Protein AF-A0AB33HP84-F1 (afdb_monomer)

Radius of gyration: 14.66 Å; Cα contacts (8 Å, |Δi|>4): 266; chains: 1; bounding box: 42×29×37 Å

pLDDT: mean 98.28, std 1.97, range [76.88, 98.94]

Sequence (143 aa):
MDPPNVGRDVKRMVAIAEQLKGKLNIIMATGFHKAAFYDKGSSWLAQVPVNEIVPMLVAEIEEGMDLYNYSGPVVKRGKAKAGIIKAGTGYAAIDRLELKALEAVAITSITTGAPVLVHTQLGTMAYEAVQHLIDFGVNPRKI

Organism: NCBI:txid1112856

Solvent-accessible surface area (backbone atoms only — not comparable to full-atom values): 7873 Å² total; per-residue (Å²): 138,42,16,34,80,53,85,45,53,60,68,60,53,51,53,51,46,62,77,36,62,94,77,65,85,85,78,45,42,30,57,40,60,31,49,93,79,46,54,80,83,73,27,62,80,57,68,51,56,56,86,66,50,27,59,57,44,38,36,18,50,75,62,13,29,43,67,54,25,77,75,57,95,70,81,47,65,43,83,60,47,26,62,33,34,27,27,18,34,38,74,78,42,74,48,76,58,20,52,52,38,43,51,30,45,22,52,33,26,62,76,69,69,42,34,43,45,72,48,43,34,95,65,30,56,52,68,58,56,52,49,52,30,44,76,69,62,31,61,75,93,36,91

InterPro domains:
  IPR001559 Phosphotriesterase [PF02126] (6-139)
  IPR001559 Phosphotriesterase [PS51347] (1-143)
  IPR001559 Phosphotriesterase [PTHR10819] (6-143)
  IPR032466 Metal-dependent hydrolase [SSF51556] (2-142)

Foldseek 3Di:
DAALQGPDAPVVVVVVCVVCPPPDDDAAEHFEEECVSADCPDGCLNVPALVVLLVLRLCLAPPAAFNNSPPDDDGDGDRHHHQEYEAEADDQDRDPSRLSRLLSRLSNCVVRVGAYDYHYDVPHCPVVSLVSSVVSPHDSVRD

Structure (mmCIF, N/CA/C/O backbone):
data_AF-A0AB33HP84-F1
#
_entry.id   AF-A0AB33HP84-F1
#
loop_
_atom_site.group_PDB
_atom_site.id
_atom_site.type_symbol
_atom_site.label_atom_id
_atom_site.label_alt_id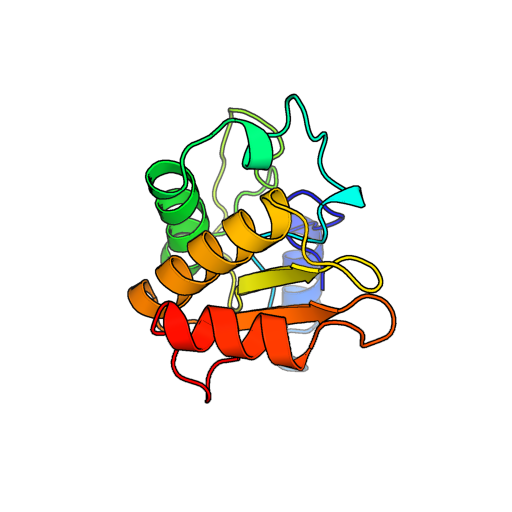
_atom_site.label_comp_id
_atom_site.label_asym_id
_atom_site.label_entity_id
_atom_site.label_seq_id
_atom_site.pdbx_PDB_ins_code
_atom_site.Cartn_x
_atom_site.Cartn_y
_atom_site.Cartn_z
_atom_site.occupancy
_atom_site.B_iso_or_equiv
_atom_site.auth_seq_id
_atom_site.auth_comp_id
_atom_site.auth_asym_id
_atom_site.auth_atom_id
_atom_site.pdbx_PDB_model_num
ATOM 1 N N . MET A 1 1 ? -7.769 6.485 -3.722 1.00 76.88 1 MET A N 1
ATOM 2 C CA . MET A 1 1 ? -7.520 6.048 -2.333 1.00 76.88 1 MET A CA 1
ATOM 3 C C . MET A 1 1 ? -6.105 6.427 -1.970 1.00 76.88 1 MET A C 1
ATOM 5 O O . MET A 1 1 ? -5.210 6.157 -2.764 1.00 76.88 1 MET A O 1
ATOM 9 N N . ASP A 1 2 ? -5.916 7.060 -0.823 1.00 91.31 2 ASP A N 1
ATOM 10 C CA . ASP A 1 2 ? -4.697 7.810 -0.527 1.00 91.31 2 ASP A CA 1
ATOM 11 C C . ASP A 1 2 ? -3.828 7.033 0.477 1.00 91.31 2 ASP A C 1
ATOM 13 O O . ASP A 1 2 ? -4.276 6.798 1.604 1.00 91.31 2 ASP A O 1
ATOM 17 N N . PRO A 1 3 ? -2.627 6.568 0.074 1.00 97.12 3 PRO A N 1
ATOM 18 C CA . PRO A 1 3 ? -1.668 5.932 0.974 1.00 97.12 3 PRO A CA 1
ATOM 19 C C . PRO A 1 3 ? -0.987 6.991 1.867 1.00 97.12 3 PRO A C 1
ATOM 21 O O . PRO A 1 3 ? -1.113 8.187 1.585 1.00 97.12 3 PRO A O 1
ATOM 24 N N . PRO A 1 4 ? -0.245 6.593 2.922 1.00 98.44 4 PRO A N 1
ATOM 25 C CA . PRO A 1 4 ? 0.319 7.508 3.917 1.00 98.44 4 PRO A CA 1
ATOM 26 C C . PRO A 1 4 ? 0.952 8.784 3.335 1.00 98.44 4 PRO A C 1
ATOM 28 O O . PRO A 1 4 ? 0.496 9.881 3.645 1.00 98.44 4 PRO A O 1
ATOM 31 N N . ASN A 1 5 ? 1.919 8.658 2.424 1.00 98.25 5 ASN A N 1
ATOM 32 C CA . ASN A 1 5 ? 2.700 9.797 1.927 1.00 98.25 5 ASN A CA 1
ATOM 33 C C . ASN A 1 5 ? 2.042 10.599 0.786 1.00 98.25 5 ASN A C 1
ATOM 35 O O . ASN A 1 5 ? 2.697 11.460 0.204 1.00 98.25 5 ASN A O 1
ATOM 39 N N . VAL A 1 6 ? 0.781 10.324 0.426 1.00 98.38 6 VAL A N 1
ATOM 40 C CA . VAL A 1 6 ? 0.093 11.016 -0.679 1.00 98.38 6 VAL A CA 1
ATOM 41 C C . VAL A 1 6 ? -1.338 11.370 -0.272 1.00 98.38 6 VAL A C 1
ATOM 43 O O . VAL A 1 6 ? -2.286 10.709 -0.679 1.00 98.38 6 VAL A O 1
ATOM 46 N N . GLY A 1 7 ? -1.492 12.416 0.546 1.00 97.75 7 GLY A N 1
ATOM 47 C CA . GLY A 1 7 ? -2.785 13.060 0.839 1.00 97.75 7 GLY A CA 1
ATOM 48 C C . GLY A 1 7 ? -3.598 12.483 2.004 1.00 97.75 7 GLY A C 1
ATOM 49 O O . GLY A 1 7 ? -4.578 13.100 2.420 1.00 97.75 7 GLY A O 1
ATOM 50 N N . ARG A 1 8 ? -3.203 11.339 2.577 1.00 98.50 8 ARG A N 1
ATOM 51 C CA . ARG A 1 8 ? -3.959 10.684 3.656 1.00 98.50 8 ARG A CA 1
ATOM 52 C C . ARG A 1 8 ? -4.042 11.553 4.920 1.00 98.50 8 ARG A C 1
ATOM 54 O O . ARG A 1 8 ? -3.033 12.058 5.397 1.00 98.50 8 ARG A O 1
ATOM 61 N N . ASP A 1 9 ? -5.212 11.601 5.559 1.00 98.38 9 ASP A N 1
ATOM 62 C CA . ASP A 1 9 ? -5.417 12.248 6.866 1.00 98.38 9 ASP A CA 1
ATOM 63 C C . ASP A 1 9 ? -6.214 11.333 7.808 1.00 98.38 9 ASP A C 1
ATOM 65 O O . ASP A 1 9 ? -7.443 11.272 7.766 1.00 98.38 9 ASP A O 1
ATOM 69 N N . VAL A 1 10 ? -5.509 10.593 8.670 1.00 98.50 10 VAL A N 1
ATOM 70 C CA . VAL A 1 10 ? -6.140 9.610 9.571 1.00 98.50 10 VAL A CA 1
ATOM 71 C C . VAL A 1 10 ? -7.108 10.282 10.546 1.00 98.50 10 VAL A C 1
ATOM 73 O O . VAL A 1 10 ? -8.202 9.775 10.784 1.00 98.50 10 VAL A O 1
ATOM 76 N N . LYS A 1 11 ? -6.735 11.443 11.095 1.00 98.25 11 LYS A N 1
ATOM 77 C CA . LYS A 1 11 ? -7.521 12.136 12.126 1.00 98.25 11 LYS A CA 1
ATOM 78 C C . LYS A 1 11 ? -8.854 12.621 11.566 1.00 98.25 11 LYS A C 1
ATOM 80 O O . LYS A 1 11 ? -9.891 12.397 12.190 1.00 98.25 11 LYS A O 1
ATOM 85 N N . ARG A 1 12 ? -8.842 13.235 10.380 1.00 98.12 12 ARG A N 1
ATOM 86 C CA . ARG A 1 12 ? -10.075 13.694 9.725 1.00 98.12 12 ARG A CA 1
ATOM 87 C C . ARG A 1 12 ? -10.955 12.535 9.284 1.00 98.12 12 ARG A C 1
ATOM 89 O O . ARG A 1 12 ? -12.157 12.587 9.516 1.00 98.12 12 ARG A O 1
ATOM 96 N N . MET A 1 13 ? -10.378 11.477 8.714 1.00 98.06 13 MET A N 1
ATOM 97 C CA . MET A 1 13 ? -11.173 10.325 8.277 1.00 98.06 13 MET A CA 1
ATOM 98 C C . MET A 1 13 ? -11.827 9.590 9.450 1.00 98.06 13 MET A C 1
ATOM 100 O O . MET A 1 13 ? -12.979 9.182 9.330 1.00 98.06 13 MET A O 1
ATOM 104 N N . VAL A 1 14 ? -11.157 9.495 10.605 1.00 97.88 14 VAL A N 1
ATOM 105 C CA . VAL A 1 14 ? -11.772 8.977 11.840 1.00 97.88 14 VAL A CA 1
ATOM 106 C C . VAL A 1 14 ? -12.904 9.887 12.321 1.00 97.88 14 VAL A C 1
ATOM 108 O O . VAL A 1 14 ? -13.973 9.387 12.655 1.00 97.88 14 VAL A O 1
ATOM 111 N N . ALA A 1 15 ? -12.722 11.211 12.311 1.00 98.12 15 ALA A N 1
ATOM 112 C CA . ALA A 1 15 ? -13.790 12.139 12.692 1.00 98.12 15 ALA A CA 1
ATOM 113 C C . ALA A 1 15 ? -15.028 12.006 11.782 1.00 98.12 15 ALA A C 1
ATOM 115 O O . ALA A 1 15 ? -16.153 11.983 12.279 1.00 98.12 15 ALA A O 1
ATOM 116 N N . ILE A 1 16 ? -14.826 11.854 10.468 1.00 98.19 16 ILE A N 1
ATOM 117 C CA . ILE A 1 16 ? -15.907 11.603 9.502 1.00 98.19 16 ILE A CA 1
ATOM 118 C C . ILE A 1 16 ? -16.578 10.249 9.779 1.00 98.19 16 ILE A C 1
ATOM 120 O O . ILE A 1 16 ? -17.805 10.170 9.795 1.00 98.19 16 ILE A O 1
ATOM 124 N N . ALA A 1 17 ? -15.797 9.193 10.029 1.00 97.50 17 ALA A N 1
ATOM 125 C CA . ALA A 1 17 ? -16.328 7.865 10.336 1.00 97.50 17 ALA A CA 1
ATOM 126 C C . ALA A 1 17 ? -17.217 7.876 11.591 1.00 97.50 17 ALA A C 1
ATOM 128 O O . ALA A 1 17 ? -18.294 7.285 11.578 1.00 97.50 17 ALA A O 1
ATOM 129 N N . GLU A 1 18 ? -16.813 8.588 12.647 1.00 97.00 18 GLU A N 1
ATOM 130 C CA . GLU A 1 18 ? -17.615 8.721 13.871 1.00 97.00 18 GLU A CA 1
ATOM 131 C C . GLU A 1 18 ? -18.902 9.527 13.638 1.00 97.00 18 GLU A C 1
ATOM 133 O O . GLU A 1 18 ? -19.967 9.132 14.111 1.00 97.00 18 GLU A O 1
ATOM 138 N N . GLN A 1 19 ? -18.854 10.611 12.854 1.00 98.06 19 GLN A N 1
ATOM 139 C CA . GLN A 1 19 ? -20.054 11.385 12.494 1.00 98.06 19 GLN A CA 1
ATOM 140 C C . GLN A 1 19 ? -21.063 10.577 11.663 1.00 98.06 19 GLN A C 1
ATOM 142 O O . GLN A 1 19 ? -22.268 10.838 11.711 1.00 98.06 19 GLN A O 1
ATOM 147 N N . LEU A 1 20 ? -20.582 9.596 10.897 1.00 97.44 20 LEU A N 1
ATOM 148 C CA . LEU A 1 20 ? -21.385 8.752 10.008 1.00 97.44 20 LEU A CA 1
ATOM 149 C C . LEU A 1 20 ? -21.570 7.325 10.541 1.00 97.44 20 LEU A C 1
ATOM 151 O O . LEU A 1 20 ? -21.962 6.424 9.792 1.00 97.44 20 LEU A O 1
ATOM 155 N N . LYS A 1 21 ? -21.322 7.113 11.835 1.00 96.44 21 LYS A N 1
ATOM 156 C CA . LYS A 1 21 ? -21.421 5.804 12.479 1.00 96.44 21 LYS A CA 1
ATOM 157 C C . LYS A 1 21 ? -22.805 5.184 12.272 1.00 96.44 21 LYS A C 1
ATOM 159 O O . LYS A 1 21 ? -23.831 5.819 12.502 1.00 96.44 21 LYS A O 1
ATOM 164 N N . GLY A 1 22 ? -22.821 3.931 11.813 1.00 96.56 22 GLY A N 1
ATOM 165 C CA . GLY A 1 22 ? -24.045 3.187 11.494 1.00 96.56 22 GLY A CA 1
ATOM 166 C C . GLY A 1 22 ? -24.675 3.523 10.136 1.00 96.56 22 GLY A C 1
ATOM 167 O O . GLY A 1 22 ? -25.677 2.910 9.784 1.00 96.56 22 GLY A O 1
ATOM 168 N N . LYS A 1 23 ? -24.103 4.460 9.364 1.00 97.62 23 LYS A N 1
ATOM 169 C CA . LYS A 1 23 ? -24.597 4.838 8.027 1.00 97.62 23 LYS A CA 1
ATOM 170 C C . LYS A 1 23 ? -23.712 4.330 6.892 1.00 97.62 23 LYS A C 1
ATOM 172 O O . LYS A 1 23 ? -24.228 3.978 5.838 1.00 97.62 23 LYS A O 1
ATOM 177 N N . LEU A 1 24 ? -22.393 4.303 7.091 1.00 95.75 24 LEU A N 1
ATOM 178 C CA . LEU A 1 24 ? -21.430 3.768 6.126 1.00 95.75 24 LEU A CA 1
ATOM 179 C C . LEU A 1 24 ? -20.177 3.225 6.816 1.00 95.75 24 LEU A C 1
ATOM 181 O O . LEU A 1 24 ? -19.955 3.466 8.002 1.00 95.75 24 LEU A O 1
ATOM 185 N N . ASN A 1 25 ? -19.347 2.524 6.043 1.00 96.19 25 ASN A N 1
ATOM 186 C CA . ASN A 1 25 ? -18.028 2.056 6.457 1.00 96.19 25 ASN A CA 1
ATOM 187 C C . ASN A 1 25 ? -16.944 2.795 5.665 1.00 96.19 25 ASN A C 1
ATOM 189 O O . ASN A 1 25 ? -17.087 2.993 4.458 1.00 96.19 25 ASN A O 1
ATOM 193 N N . ILE A 1 26 ? -15.849 3.166 6.330 1.00 97.44 26 ILE A N 1
ATOM 194 C CA . ILE A 1 26 ? -14.676 3.780 5.698 1.00 97.44 26 ILE A CA 1
ATOM 195 C C . ILE A 1 26 ? -13.505 2.809 5.811 1.00 97.44 26 ILE A C 1
ATOM 197 O O . ILE A 1 26 ? -13.108 2.442 6.914 1.00 97.44 26 ILE A O 1
ATOM 201 N N . ILE A 1 27 ? -12.938 2.423 4.668 1.00 98.31 27 ILE A N 1
ATOM 202 C CA . ILE A 1 27 ? -11.706 1.634 4.588 1.00 98.31 27 ILE A CA 1
ATOM 203 C C . ILE A 1 27 ? -10.586 2.553 4.101 1.00 98.31 27 ILE A C 1
ATOM 205 O O . ILE A 1 27 ? -10.711 3.200 3.06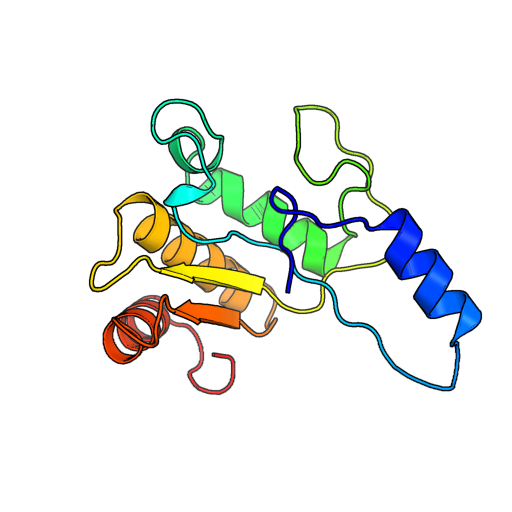1 1.00 98.31 27 ILE A O 1
ATOM 209 N N . MET A 1 28 ? -9.493 2.611 4.860 1.00 98.69 28 MET A N 1
ATOM 210 C CA . MET A 1 28 ? -8.299 3.390 4.524 1.00 98.69 28 MET A CA 1
ATOM 211 C C . MET A 1 28 ? -7.148 2.485 4.078 1.00 98.69 28 MET A C 1
ATOM 213 O O . MET A 1 28 ? -7.114 1.302 4.426 1.00 98.69 28 MET A O 1
ATOM 217 N N . ALA A 1 29 ? -6.204 3.065 3.333 1.00 98.69 29 ALA A N 1
ATOM 218 C CA . ALA A 1 29 ? -5.046 2.360 2.798 1.00 98.69 29 ALA A CA 1
ATOM 219 C C . ALA A 1 29 ? -3.754 2.609 3.585 1.00 98.69 29 ALA A C 1
ATOM 221 O O . ALA A 1 29 ? -3.476 3.728 4.039 1.00 98.69 29 ALA A O 1
ATOM 222 N N . THR A 1 30 ? -2.929 1.566 3.629 1.00 98.88 30 THR A N 1
ATOM 223 C CA . THR A 1 30 ? -1.470 1.680 3.753 1.00 98.88 30 THR A CA 1
ATOM 224 C C . THR A 1 30 ? -0.805 1.529 2.371 1.00 98.88 30 THR A C 1
ATOM 226 O O . THR A 1 30 ? -1.494 1.469 1.349 1.00 98.88 30 THR A O 1
ATOM 229 N N . GLY A 1 31 ? 0.523 1.470 2.309 1.00 98.69 31 GLY A N 1
ATOM 230 C CA . GLY A 1 31 ? 1.287 1.200 1.086 1.00 98.69 31 GLY A CA 1
ATOM 231 C C . GLY A 1 31 ? 1.752 2.462 0.360 1.00 98.69 31 GLY A C 1
ATOM 232 O O . GLY A 1 31 ? 2.112 3.457 0.989 1.00 98.69 31 GLY A O 1
ATOM 233 N N . PHE A 1 32 ? 1.762 2.417 -0.972 1.00 98.88 32 PHE A N 1
ATOM 234 C CA . PHE A 1 32 ? 2.392 3.413 -1.835 1.00 98.88 32 PHE A CA 1
ATOM 235 C C . PHE A 1 32 ? 1.522 3.820 -3.031 1.00 98.88 32 PHE A C 1
ATOM 237 O O . PHE A 1 32 ? 0.512 3.201 -3.366 1.00 98.88 32 PHE A O 1
ATOM 244 N N . HIS A 1 33 ? 1.921 4.905 -3.687 1.00 98.75 33 HIS A N 1
ATOM 245 C CA . HIS A 1 33 ? 1.400 5.316 -4.989 1.00 98.75 33 HIS A CA 1
ATOM 246 C C . HIS A 1 33 ? 2.449 5.083 -6.095 1.00 98.75 33 HIS A C 1
ATOM 248 O O . HIS A 1 33 ? 3.423 4.370 -5.890 1.00 98.75 33 HIS A O 1
ATOM 254 N N . LYS A 1 34 ? 2.248 5.696 -7.267 1.00 98.44 34 LYS A N 1
ATOM 255 C CA . LYS A 1 34 ? 3.159 5.606 -8.413 1.00 98.44 34 LYS A CA 1
ATOM 256 C C . LYS A 1 34 ? 4.453 6.360 -8.113 1.00 98.44 34 LYS A C 1
ATOM 258 O O . LYS A 1 34 ? 4.419 7.356 -7.383 1.00 98.44 34 LYS A O 1
ATOM 263 N N . ALA A 1 35 ? 5.565 5.951 -8.717 1.00 98.56 35 ALA A N 1
ATOM 264 C CA . ALA A 1 35 ? 6.898 6.486 -8.423 1.00 98.56 35 ALA A CA 1
ATOM 265 C C . ALA A 1 35 ? 7.008 8.001 -8.637 1.00 98.56 35 ALA A C 1
ATOM 267 O O . ALA A 1 35 ? 7.825 8.645 -7.994 1.00 98.56 35 ALA A O 1
ATOM 268 N N . ALA A 1 36 ? 6.167 8.593 -9.491 1.00 98.44 36 ALA A N 1
ATOM 269 C CA . ALA A 1 36 ? 6.142 10.039 -9.724 1.00 98.44 36 ALA A CA 1
ATOM 270 C C . ALA A 1 36 ? 5.864 10.885 -8.462 1.00 98.44 36 ALA A C 1
ATOM 272 O O . ALA A 1 36 ? 6.122 12.084 -8.480 1.00 98.44 36 ALA A O 1
ATOM 273 N N . PHE A 1 37 ? 5.331 10.292 -7.388 1.00 98.62 37 PHE A N 1
ATOM 274 C CA . PHE A 1 37 ? 5.058 10.986 -6.121 1.00 98.62 37 PHE A CA 1
ATOM 275 C C . PHE A 1 37 ? 6.121 10.761 -5.043 1.00 98.62 37 PHE A C 1
ATOM 277 O O . PHE A 1 37 ? 5.964 11.238 -3.923 1.00 98.62 37 PHE A O 1
ATOM 284 N N . TYR A 1 38 ? 7.198 10.053 -5.370 1.00 98.69 38 TYR A N 1
ATOM 285 C CA . TYR A 1 38 ? 8.285 9.766 -4.448 1.00 98.69 38 TYR A CA 1
ATOM 286 C C . TYR A 1 38 ? 9.590 10.261 -5.050 1.00 98.69 38 TYR A C 1
ATOM 288 O O . TYR A 1 38 ? 9.900 9.985 -6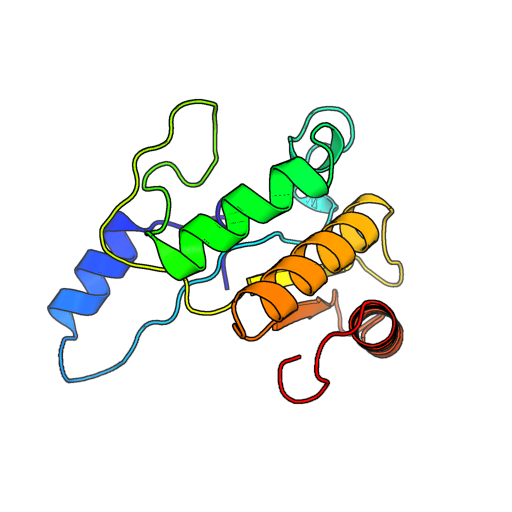.209 1.00 98.69 38 TYR A O 1
ATOM 296 N N . ASP A 1 39 ? 10.3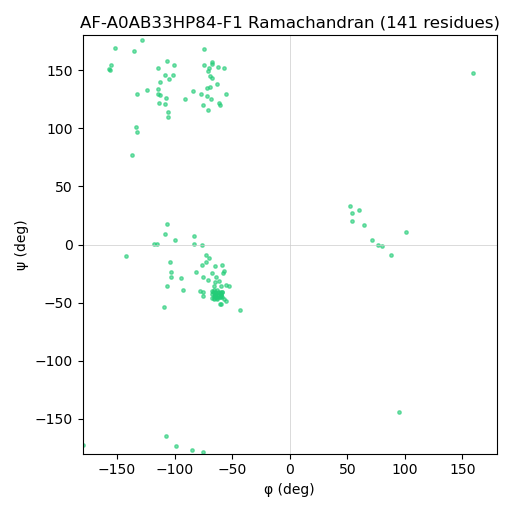81 10.974 -4.252 1.00 98.69 39 ASP A N 1
ATOM 297 C CA . ASP A 1 39 ? 11.724 11.350 -4.668 1.00 98.69 39 ASP A CA 1
ATOM 298 C C . ASP A 1 39 ? 12.555 10.084 -4.940 1.00 98.69 39 ASP A C 1
ATOM 300 O O . ASP A 1 39 ? 12.739 9.238 -4.057 1.00 98.69 39 ASP A O 1
ATOM 304 N N . LYS A 1 40 ? 13.040 9.931 -6.176 1.00 98.31 40 LYS A N 1
ATOM 305 C CA . LYS A 1 40 ? 13.694 8.691 -6.619 1.00 98.31 40 LYS A CA 1
ATOM 306 C C . LYS A 1 40 ? 15.091 8.490 -6.026 1.00 98.31 40 LYS A C 1
ATOM 308 O O . LYS A 1 40 ? 15.618 7.379 -6.113 1.00 98.31 40 LYS A O 1
ATOM 313 N N . GLY A 1 41 ? 15.675 9.541 -5.452 1.00 97.88 41 GLY A N 1
ATOM 314 C CA . GLY A 1 41 ? 17.002 9.535 -4.850 1.00 97.88 41 GLY A CA 1
ATOM 315 C C . GLY A 1 41 ? 16.991 9.486 -3.325 1.00 97.88 41 GLY A C 1
ATOM 316 O O . GLY A 1 41 ? 17.967 9.029 -2.752 1.00 97.88 41 GLY A O 1
ATOM 317 N N . SER A 1 42 ? 15.922 9.911 -2.653 1.00 98.19 42 SER A N 1
ATOM 318 C CA . SER A 1 42 ? 15.945 10.142 -1.198 1.00 98.19 42 SER A CA 1
ATOM 319 C C . SER A 1 42 ? 14.676 9.746 -0.445 1.00 98.19 42 SER A C 1
ATOM 321 O O . SER A 1 42 ? 14.701 9.690 0.783 1.00 98.19 42 SER A O 1
ATOM 323 N N . SER A 1 43 ? 13.573 9.423 -1.130 1.00 98.75 43 SER A N 1
ATOM 324 C CA . SER A 1 43 ? 12.387 8.915 -0.434 1.00 98.75 43 SER A CA 1
ATOM 325 C C . SER A 1 43 ? 12.685 7.592 0.274 1.00 98.75 43 SER A C 1
ATOM 327 O O . SER A 1 43 ? 13.518 6.803 -0.174 1.00 98.75 43 SER A O 1
ATOM 329 N N . TRP A 1 44 ? 11.957 7.295 1.350 1.00 98.56 44 TRP A N 1
ATOM 330 C CA . TRP A 1 44 ? 12.120 6.014 2.041 1.00 98.56 44 TRP A CA 1
ATOM 331 C C . TRP A 1 44 ? 11.781 4.816 1.137 1.00 98.56 44 TRP A C 1
ATOM 333 O O . TRP A 1 44 ? 12.457 3.797 1.211 1.00 98.56 44 TRP A O 1
ATOM 343 N N . LEU A 1 45 ? 10.843 4.966 0.188 1.00 98.69 45 LEU A N 1
ATOM 344 C CA . LEU A 1 45 ? 10.605 3.958 -0.851 1.00 98.69 45 LEU A CA 1
ATOM 345 C C . LEU A 1 45 ? 11.860 3.711 -1.704 1.00 98.69 45 LEU A C 1
ATOM 347 O O . LEU A 1 45 ? 12.119 2.574 -2.090 1.00 98.69 45 LEU A O 1
ATOM 351 N N . ALA A 1 46 ? 12.671 4.733 -1.980 1.00 98.69 46 ALA A N 1
ATOM 352 C CA . ALA A 1 46 ? 13.939 4.567 -2.686 1.00 98.69 46 ALA A CA 1
ATOM 353 C C . ALA A 1 46 ? 15.037 3.957 -1.801 1.00 98.69 46 ALA A C 1
ATOM 355 O O . ALA A 1 46 ? 15.729 3.044 -2.253 1.00 98.69 46 ALA A O 1
ATOM 356 N N . GLN A 1 47 ? 15.164 4.427 -0.559 1.00 98.56 47 GLN A N 1
ATOM 357 C CA . GLN A 1 47 ? 16.325 4.181 0.304 1.00 98.56 47 GLN A CA 1
ATOM 358 C C . GLN A 1 47 ? 16.193 2.959 1.220 1.00 98.56 47 GLN A C 1
ATOM 360 O O . GLN A 1 47 ? 17.156 2.222 1.406 1.00 98.56 47 GLN A O 1
ATOM 365 N N . VAL A 1 48 ? 15.011 2.722 1.784 1.00 98.69 48 VAL A N 1
ATOM 366 C CA . VAL A 1 48 ? 14.808 1.709 2.829 1.00 98.69 48 VAL A CA 1
ATOM 367 C C . VAL A 1 48 ? 14.596 0.327 2.198 1.00 98.69 48 VAL A C 1
ATOM 369 O O . VAL A 1 48 ? 13.803 0.215 1.259 1.00 98.69 48 VAL A O 1
ATOM 372 N N . PRO A 1 49 ? 15.275 -0.737 2.655 1.00 98.62 49 PRO A N 1
ATOM 373 C CA . PRO A 1 49 ? 15.076 -2.102 2.163 1.00 98.62 49 PRO A CA 1
ATOM 374 C C . PRO A 1 49 ? 13.630 -2.614 2.299 1.00 98.62 49 PRO A C 1
ATOM 376 O O . PRO A 1 49 ? 12.896 -2.223 3.205 1.00 98.62 49 PRO A O 1
ATOM 379 N N . VAL A 1 50 ? 13.207 -3.527 1.416 1.00 98.75 50 VAL A N 1
ATOM 380 C CA . VAL A 1 50 ? 11.830 -4.070 1.418 1.00 98.75 50 VAL A CA 1
ATOM 381 C C . VAL A 1 50 ? 11.484 -4.750 2.748 1.00 98.75 50 VAL A C 1
ATOM 383 O O . VAL A 1 50 ? 10.398 -4.530 3.280 1.00 98.75 50 VAL A O 1
ATOM 386 N N . ASN A 1 51 ? 12.416 -5.506 3.331 1.00 98.38 51 ASN A N 1
ATOM 387 C CA . ASN A 1 51 ? 12.240 -6.181 4.622 1.00 98.38 51 ASN A CA 1
ATOM 388 C C . ASN A 1 51 ? 12.065 -5.216 5.809 1.00 98.38 51 ASN A C 1
ATOM 390 O O . ASN A 1 51 ? 11.556 -5.636 6.842 1.00 98.38 51 ASN A O 1
ATOM 394 N N . GLU A 1 52 ? 12.448 -3.946 5.670 1.00 98.69 52 GLU A N 1
ATOM 395 C CA . GLU A 1 52 ? 12.200 -2.894 6.666 1.00 98.69 52 GLU A CA 1
ATOM 396 C C . GLU A 1 52 ? 10.919 -2.097 6.364 1.00 98.69 52 GLU A C 1
ATOM 398 O O . GLU A 1 52 ? 10.234 -1.645 7.281 1.00 98.69 52 GLU A O 1
ATOM 403 N N . ILE A 1 53 ? 10.535 -1.979 5.088 1.00 98.88 53 ILE A N 1
ATOM 404 C CA . ILE A 1 53 ? 9.258 -1.376 4.676 1.00 98.88 53 ILE A CA 1
ATOM 405 C C . ILE A 1 53 ? 8.070 -2.243 5.112 1.00 98.88 53 ILE A C 1
ATOM 407 O O . ILE A 1 53 ? 7.086 -1.725 5.641 1.00 98.88 53 ILE A O 1
ATOM 411 N N . VAL A 1 54 ? 8.141 -3.558 4.886 1.00 98.94 54 VAL A N 1
ATOM 412 C CA . VAL A 1 54 ? 7.029 -4.492 5.131 1.00 98.94 54 VAL A CA 1
ATOM 413 C C . VAL A 1 54 ? 6.505 -4.424 6.574 1.00 98.94 54 VAL A C 1
ATOM 415 O O . VAL A 1 54 ? 5.292 -4.267 6.723 1.00 98.94 54 VAL A O 1
ATOM 418 N N . PRO A 1 55 ? 7.343 -4.465 7.634 1.00 98.88 55 PRO A N 1
ATOM 419 C CA . PRO A 1 55 ? 6.880 -4.320 9.016 1.00 98.88 55 PRO A CA 1
ATOM 420 C C . PRO A 1 55 ? 6.080 -3.039 9.270 1.00 98.88 55 PRO A C 1
ATOM 422 O O . PRO A 1 55 ? 5.115 -3.055 10.031 1.00 98.88 55 PRO A O 1
ATOM 425 N N . MET A 1 56 ? 6.429 -1.934 8.604 1.00 98.88 56 MET A N 1
ATOM 426 C CA . MET A 1 56 ? 5.695 -0.673 8.733 1.00 98.88 56 MET A CA 1
ATOM 427 C C . MET A 1 56 ? 4.280 -0.805 8.163 1.00 98.88 56 MET A C 1
ATOM 429 O O . MET A 1 56 ? 3.310 -0.443 8.828 1.00 98.88 56 MET A O 1
ATOM 433 N N . LEU A 1 57 ? 4.148 -1.383 6.966 1.00 98.88 57 LEU A N 1
ATOM 434 C CA . LEU A 1 57 ? 2.845 -1.606 6.335 1.00 98.88 57 LEU A CA 1
ATOM 435 C C . LEU A 1 57 ? 1.988 -2.604 7.130 1.00 98.88 57 LEU A C 1
ATOM 437 O O . LEU A 1 57 ? 0.811 -2.339 7.372 1.00 98.88 57 LEU A O 1
ATOM 441 N N . VAL A 1 58 ? 2.583 -3.715 7.584 1.00 98.94 58 VAL A N 1
ATOM 442 C CA . VAL A 1 58 ? 1.918 -4.730 8.425 1.00 98.94 58 VAL A CA 1
ATOM 443 C C . VAL A 1 58 ? 1.366 -4.089 9.693 1.00 98.94 58 VAL A C 1
ATOM 445 O O . VAL A 1 58 ? 0.192 -4.255 10.014 1.00 98.94 58 VAL A O 1
ATOM 448 N N . ALA A 1 59 ? 2.162 -3.269 10.370 1.00 98.94 59 ALA A N 1
ATOM 449 C CA . ALA A 1 59 ? 1.728 -2.630 11.599 1.00 98.94 59 ALA A CA 1
ATOM 450 C C . ALA A 1 59 ? 0.598 -1.597 11.382 1.00 98.94 59 ALA A C 1
ATOM 452 O O . ALA A 1 59 ? -0.202 -1.368 12.288 1.00 98.94 59 ALA A O 1
ATOM 453 N N . GLU A 1 60 ? 0.437 -0.998 10.195 1.00 98.94 60 GLU A N 1
ATOM 454 C CA . GLU A 1 60 ? -0.774 -0.207 9.907 1.00 98.94 60 GLU A CA 1
ATOM 455 C C . GLU A 1 60 ? -2.038 -1.059 9.746 1.00 98.94 60 GLU A C 1
ATOM 457 O O . GLU A 1 60 ? -3.129 -0.579 10.068 1.00 98.94 60 GLU A O 1
ATOM 462 N N . ILE A 1 61 ? -1.902 -2.297 9.268 1.00 98.88 61 ILE A N 1
ATOM 463 C CA . ILE A 1 61 ? -3.000 -3.262 9.129 1.00 98.88 61 ILE A CA 1
ATOM 464 C C . ILE A 1 61 ? -3.351 -3.901 10.478 1.00 98.88 61 ILE A C 1
ATOM 466 O O . ILE A 1 61 ? -4.528 -4.083 10.782 1.00 98.88 61 ILE A O 1
ATOM 470 N N . GLU A 1 62 ? -2.354 -4.226 11.301 1.00 98.81 62 GLU A N 1
ATOM 471 C CA . GLU A 1 62 ? -2.538 -5.054 12.499 1.00 98.81 62 GLU A CA 1
ATOM 472 C C . GLU A 1 62 ? -2.549 -4.268 13.812 1.00 98.81 62 GLU A C 1
ATOM 474 O O . GLU A 1 62 ? -3.242 -4.673 14.747 1.00 98.81 62 GLU A O 1
ATOM 479 N N . GLU A 1 63 ? -1.872 -3.122 13.897 1.00 98.75 63 GLU A N 1
ATOM 480 C CA . GLU A 1 63 ? -1.768 -2.329 15.132 1.00 98.75 63 GLU A CA 1
ATOM 481 C C . GLU A 1 63 ? -2.580 -1.035 15.035 1.00 98.75 63 GLU A C 1
ATOM 483 O O . GLU A 1 63 ? -3.447 -0.775 15.871 1.00 98.75 63 GLU A O 1
ATOM 488 N N . GLY A 1 64 ? -2.333 -0.241 13.991 1.00 98.81 64 GLY A N 1
ATOM 489 C CA . GLY A 1 64 ? -2.968 1.055 13.772 1.00 98.81 64 GLY A CA 1
ATOM 490 C C . GLY A 1 64 ? -2.171 1.948 12.827 1.00 98.81 64 GLY A C 1
ATOM 491 O O . GLY A 1 64 ? -0.938 1.914 12.802 1.00 98.81 64 GLY A O 1
ATOM 492 N N . MET A 1 65 ? -2.872 2.777 12.055 1.00 98.88 65 MET A N 1
ATOM 493 C CA . MET A 1 65 ? -2.252 3.730 11.136 1.00 98.88 65 MET A CA 1
ATOM 494 C C . MET A 1 65 ? -1.495 4.822 11.892 1.00 98.88 65 MET A C 1
ATOM 496 O O . MET A 1 65 ? -1.948 5.314 12.933 1.00 98.88 65 MET A O 1
ATOM 500 N N . ASP A 1 66 ? -0.364 5.243 11.335 1.00 98.88 66 ASP A N 1
ATOM 501 C CA . ASP A 1 66 ? 0.393 6.380 11.843 1.00 98.88 66 ASP A CA 1
ATOM 502 C C . ASP A 1 66 ? -0.369 7.693 11.614 1.00 98.88 66 ASP A C 1
ATOM 504 O O . ASP A 1 66 ? -0.735 8.042 10.484 1.00 98.88 66 ASP A O 1
ATOM 508 N N . LEU A 1 67 ? -0.573 8.448 12.696 1.00 98.69 67 LEU A N 1
ATOM 509 C CA . LEU A 1 67 ? -1.212 9.765 12.696 1.00 98.69 67 LEU A CA 1
ATOM 510 C C . LEU A 1 67 ? -0.345 10.852 12.042 1.00 98.69 67 LEU A C 1
ATOM 512 O O . LEU A 1 67 ? -0.853 11.956 11.822 1.00 98.69 67 LEU A O 1
ATOM 516 N N . TYR A 1 68 ? 0.933 10.556 11.779 1.00 98.62 68 TYR A N 1
ATOM 517 C CA . TYR A 1 68 ? 1.867 11.386 11.008 1.00 98.62 68 TYR A CA 1
ATOM 518 C C . TYR A 1 68 ? 2.187 10.806 9.626 1.00 98.62 68 TYR A C 1
ATOM 520 O O . TYR A 1 68 ? 3.026 11.343 8.897 1.00 98.62 68 TYR A O 1
ATOM 528 N N . ASN A 1 69 ? 1.463 9.757 9.226 1.00 98.56 69 ASN A N 1
ATOM 529 C CA . ASN A 1 69 ? 1.425 9.269 7.856 1.00 98.56 69 ASN A CA 1
ATOM 530 C C . ASN A 1 69 ? 2.778 8.811 7.290 1.00 98.56 69 ASN A C 1
ATOM 532 O O . ASN A 1 69 ? 3.000 8.937 6.087 1.00 98.56 69 ASN A O 1
ATOM 536 N N . TYR A 1 70 ? 3.683 8.313 8.135 1.00 98.62 70 TYR A N 1
ATOM 537 C CA . TYR A 1 70 ? 5.046 7.943 7.742 1.00 98.62 70 TYR A CA 1
ATOM 538 C C . TYR A 1 70 ? 5.780 9.059 7.001 1.00 98.62 70 TYR A C 1
ATOM 540 O O . TYR A 1 70 ? 6.588 8.812 6.109 1.00 98.62 70 TYR A O 1
ATOM 548 N N . SER A 1 71 ? 5.490 10.309 7.366 1.00 97.88 71 SER A N 1
ATOM 549 C CA . SER A 1 71 ? 6.101 11.494 6.751 1.00 97.88 71 SER A CA 1
ATOM 550 C C . SER A 1 71 ? 7.470 11.833 7.349 1.00 97.88 71 SER A C 1
ATOM 552 O O . SER A 1 71 ? 8.078 12.828 6.968 1.00 97.88 71 SER A O 1
ATOM 554 N N . GLY A 1 72 ? 7.951 11.043 8.310 1.00 97.62 72 GLY A N 1
ATOM 555 C CA . GLY A 1 72 ? 9.200 11.286 9.018 1.00 97.62 72 GLY A CA 1
ATOM 556 C C . GLY A 1 72 ? 9.502 10.205 10.061 1.00 97.62 72 GLY A C 1
ATOM 557 O O . GLY A 1 72 ? 8.793 9.202 10.130 1.00 97.62 72 GLY A O 1
ATOM 558 N N . PRO A 1 73 ? 10.547 10.402 10.882 1.00 98.06 73 PRO A N 1
ATOM 559 C CA . PRO A 1 73 ? 11.064 9.375 11.791 1.00 98.06 73 PRO A CA 1
ATOM 560 C C . PRO A 1 73 ? 10.206 9.155 13.044 1.00 98.06 73 PRO A C 1
ATOM 562 O O . PRO A 1 73 ? 10.357 8.150 13.731 1.00 98.06 73 PRO A O 1
ATOM 565 N N . VAL A 1 74 ? 9.322 10.098 13.376 1.00 98.50 74 VAL A N 1
ATOM 566 C CA . VAL A 1 74 ? 8.439 9.985 14.539 1.00 98.50 74 VAL A CA 1
ATOM 567 C C . VAL A 1 74 ? 7.136 9.335 14.103 1.00 98.50 74 VAL A C 1
ATOM 569 O O . VAL A 1 74 ? 6.452 9.855 13.226 1.00 98.50 74 VAL A O 1
ATOM 572 N N . VAL A 1 75 ? 6.769 8.243 14.769 1.00 98.62 75 VAL A N 1
ATOM 573 C CA . VAL A 1 75 ? 5.525 7.506 14.528 1.00 98.62 75 VAL A CA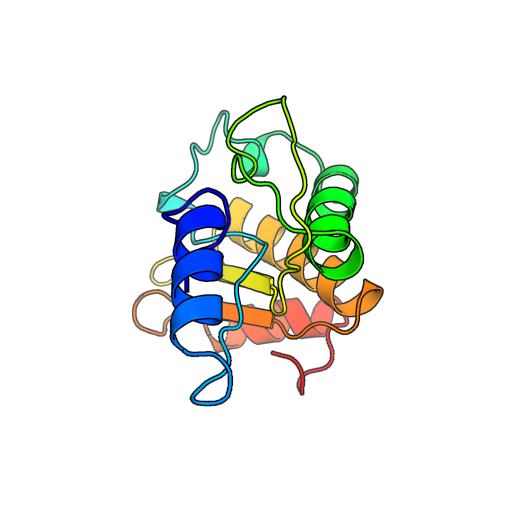 1
ATOM 574 C C . VAL A 1 75 ? 4.624 7.617 15.750 1.00 98.62 75 VAL A C 1
ATOM 576 O O . VAL A 1 75 ? 5.062 7.417 16.884 1.00 98.62 75 VAL A O 1
ATOM 579 N N . LYS A 1 76 ? 3.341 7.903 15.527 1.00 98.56 76 LYS A N 1
ATOM 580 C CA . LYS A 1 76 ? 2.302 7.850 16.560 1.00 98.56 76 LYS A CA 1
ATOM 581 C C . LYS A 1 76 ? 1.095 7.106 16.011 1.00 98.56 76 LYS A C 1
ATOM 583 O O . LYS A 1 76 ? 0.284 7.690 15.300 1.00 98.56 76 LYS A O 1
ATOM 588 N N . ARG A 1 77 ? 0.941 5.832 16.373 1.00 98.56 77 ARG A N 1
ATOM 589 C CA . ARG A 1 77 ? -0.198 5.022 15.918 1.00 98.56 77 ARG A CA 1
ATOM 590 C C . ARG A 1 77 ? -1.501 5.441 16.598 1.00 98.56 77 ARG A C 1
ATOM 592 O O . ARG A 1 77 ? -1.550 5.664 17.809 1.00 98.56 77 ARG A O 1
ATOM 599 N N . GLY A 1 78 ? -2.559 5.562 15.801 1.00 97.81 78 GLY A N 1
ATOM 600 C CA . GLY A 1 78 ? -3.935 5.652 16.287 1.00 97.81 78 GLY A CA 1
ATOM 601 C C . GLY A 1 78 ? -4.542 4.269 16.536 1.00 97.81 78 GLY A C 1
ATOM 602 O O . GLY A 1 78 ? -3.892 3.251 16.341 1.00 97.81 78 GLY A O 1
ATOM 603 N N . LYS A 1 79 ? -5.822 4.229 16.929 1.00 98.06 79 LYS A N 1
ATOM 604 C CA . LYS A 1 79 ? -6.577 2.966 17.068 1.00 98.06 79 LYS A CA 1
ATOM 605 C C . LYS A 1 79 ? -7.136 2.438 15.739 1.00 98.06 79 LYS A C 1
ATOM 607 O O . LYS A 1 79 ? -7.439 1.256 15.631 1.00 98.06 79 LYS A O 1
ATOM 612 N N . ALA A 1 80 ? -7.332 3.320 14.755 1.00 98.56 80 ALA A N 1
ATOM 613 C CA . ALA A 1 80 ? -7.861 2.950 13.446 1.00 98.56 80 ALA A CA 1
ATOM 614 C C . ALA A 1 80 ? -6.771 2.279 12.603 1.00 98.56 80 ALA A C 1
ATOM 616 O O . ALA A 1 80 ? -5.677 2.827 12.464 1.00 98.56 80 ALA A O 1
ATOM 617 N N . LYS A 1 81 ? -7.086 1.118 12.030 1.00 98.81 81 LYS A N 1
ATOM 618 C CA . LYS A 1 81 ? -6.192 0.320 11.183 1.00 98.81 81 LYS A CA 1
ATOM 619 C C . LYS A 1 81 ? -6.518 0.538 9.706 1.00 98.81 81 LYS A C 1
ATOM 621 O O . LYS A 1 81 ? -7.648 0.897 9.367 1.00 98.81 81 LYS A O 1
ATOM 626 N N . ALA A 1 82 ? -5.537 0.339 8.836 1.00 98.81 82 ALA A N 1
ATOM 627 C CA . ALA A 1 82 ? -5.787 0.235 7.406 1.00 98.81 82 ALA A CA 1
ATOM 628 C C . ALA A 1 82 ? -6.497 -1.098 7.109 1.00 98.81 82 ALA A C 1
ATOM 630 O O . ALA A 1 82 ? -6.311 -2.080 7.824 1.00 98.81 82 ALA A O 1
ATOM 631 N N . GLY A 1 83 ? -7.330 -1.130 6.068 1.00 98.62 83 GLY A N 1
ATOM 632 C CA . GLY A 1 83 ? -8.063 -2.340 5.661 1.00 98.62 83 GLY A CA 1
ATOM 633 C C . GLY A 1 83 ? -7.720 -2.832 4.256 1.00 98.62 83 GLY A C 1
ATOM 634 O O . GLY A 1 83 ? -8.301 -3.807 3.792 1.00 98.62 83 GLY A O 1
ATOM 635 N N . ILE A 1 84 ? -6.814 -2.140 3.567 1.00 98.88 84 ILE A N 1
ATOM 636 C CA . ILE A 1 84 ? -6.353 -2.455 2.214 1.00 98.88 84 ILE A CA 1
ATOM 637 C C . ILE A 1 84 ? -4.949 -1.879 2.014 1.00 98.88 84 ILE A C 1
ATOM 639 O O . ILE A 1 84 ? -4.558 -0.908 2.672 1.00 98.88 84 ILE A O 1
ATOM 643 N N . ILE A 1 85 ? -4.183 -2.477 1.111 1.00 98.81 85 ILE A N 1
ATOM 644 C CA . ILE A 1 85 ? -2.808 -2.088 0.811 1.00 98.81 85 ILE A CA 1
ATOM 645 C C . ILE A 1 85 ? -2.760 -1.553 -0.620 1.00 98.81 85 ILE A C 1
ATOM 647 O O . ILE A 1 85 ? -3.262 -2.192 -1.542 1.00 98.81 85 ILE A O 1
ATOM 651 N N . LYS A 1 86 ? -2.172 -0.373 -0.825 1.00 98.88 86 LYS A N 1
ATOM 652 C CA . LYS A 1 86 ? -2.113 0.258 -2.146 1.00 98.88 86 LYS A CA 1
ATOM 653 C C . LYS A 1 86 ? -0.727 0.151 -2.783 1.00 98.88 86 LYS A C 1
ATOM 655 O O . LYS A 1 86 ? 0.274 0.351 -2.102 1.00 98.88 86 LYS A O 1
ATOM 660 N N . ALA A 1 87 ? -0.687 -0.059 -4.096 1.00 98.75 87 ALA A N 1
ATOM 661 C CA . ALA A 1 87 ? 0.458 0.250 -4.957 1.00 98.75 87 ALA A CA 1
ATOM 662 C C . ALA A 1 87 ? 0.014 1.109 -6.160 1.00 98.75 87 ALA A C 1
ATOM 664 O O . ALA A 1 87 ? -1.178 1.389 -6.349 1.00 98.75 87 ALA A O 1
ATOM 665 N N . GLY A 1 88 ? 0.951 1.547 -7.002 1.00 98.62 88 GLY A N 1
ATOM 666 C CA . GLY A 1 88 ? 0.594 2.172 -8.272 1.00 98.62 88 GLY A CA 1
ATOM 667 C C . GLY A 1 88 ? 1.694 2.118 -9.321 1.00 98.62 88 GLY A C 1
ATOM 668 O O . GLY A 1 88 ? 2.868 2.139 -8.972 1.00 98.62 88 GLY A O 1
ATOM 669 N N . THR A 1 89 ? 1.295 2.091 -10.590 1.00 98.81 89 THR A N 1
ATOM 670 C CA . THR A 1 89 ? 2.186 2.077 -11.756 1.00 98.81 89 THR A CA 1
ATOM 671 C C . THR A 1 89 ? 2.055 3.349 -12.596 1.00 98.81 89 THR A C 1
ATOM 673 O O . THR A 1 89 ? 1.013 4.026 -12.604 1.00 98.81 89 THR A O 1
ATOM 676 N N . GLY A 1 90 ? 3.144 3.705 -13.276 1.00 98.62 90 GLY A N 1
ATOM 677 C CA . GLY A 1 90 ? 3.244 4.830 -14.196 1.00 98.62 90 GLY A CA 1
ATOM 678 C C . GLY A 1 90 ? 2.569 4.582 -15.548 1.00 98.62 90 GLY A C 1
ATOM 679 O O . GLY A 1 90 ? 1.930 3.558 -15.783 1.00 98.62 90 GLY A O 1
ATOM 680 N N . TYR A 1 91 ? 2.666 5.571 -16.443 1.00 98.62 91 TYR A N 1
ATOM 681 C CA . TYR A 1 91 ? 2.109 5.453 -17.794 1.00 98.62 91 TYR A CA 1
ATOM 682 C C . TYR A 1 91 ? 3.000 4.555 -18.652 1.00 98.62 91 TYR A C 1
ATOM 684 O O . TYR A 1 91 ? 4.167 4.878 -18.858 1.00 98.62 91 TYR A O 1
ATOM 692 N N . ALA A 1 92 ? 2.430 3.457 -19.146 1.00 98.44 92 ALA A N 1
ATOM 693 C CA . ALA A 1 92 ? 3.048 2.475 -20.036 1.00 98.44 92 ALA A CA 1
ATOM 694 C C . ALA A 1 92 ? 4.383 1.881 -19.536 1.00 98.44 92 ALA A C 1
ATOM 696 O O . ALA A 1 92 ? 5.165 1.365 -20.330 1.00 98.44 92 ALA A O 1
ATOM 697 N N . ALA A 1 93 ? 4.652 1.956 -18.230 1.00 98.56 93 ALA A N 1
ATOM 698 C CA . ALA A 1 93 ? 5.855 1.416 -17.613 1.00 98.56 93 ALA A CA 1
ATOM 699 C C . ALA A 1 93 ? 5.626 1.125 -16.126 1.00 98.56 93 ALA A C 1
ATOM 701 O O . ALA A 1 93 ? 4.850 1.817 -15.463 1.00 98.56 93 ALA A O 1
ATOM 702 N N . ILE A 1 94 ? 6.344 0.127 -15.611 1.00 98.81 94 ILE A N 1
ATOM 703 C CA . ILE A 1 94 ? 6.495 -0.126 -14.177 1.00 98.81 94 ILE A CA 1
ATOM 704 C C . ILE A 1 94 ? 7.910 0.321 -13.798 1.00 98.81 94 ILE A C 1
ATOM 706 O O . ILE A 1 94 ? 8.895 -0.286 -14.216 1.00 98.81 94 ILE A O 1
ATOM 710 N N . ASP A 1 95 ? 8.026 1.419 -13.053 1.00 98.81 95 ASP A N 1
ATOM 711 C CA . ASP A 1 95 ? 9.315 1.928 -12.563 1.00 98.81 95 ASP A CA 1
ATOM 712 C C . ASP A 1 95 ? 9.931 0.967 -11.528 1.00 98.81 95 ASP A C 1
ATOM 714 O O . ASP A 1 95 ? 9.217 0.252 -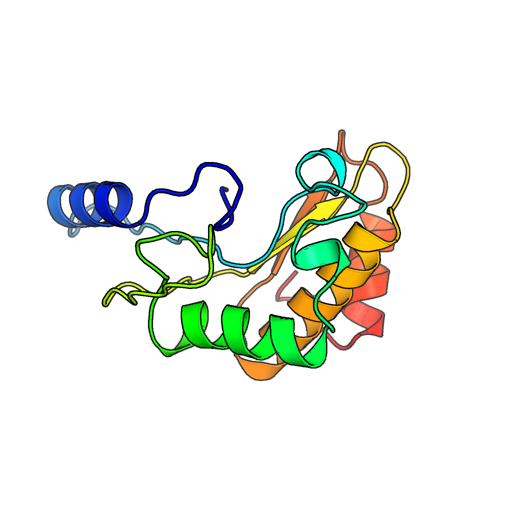10.826 1.00 98.81 95 ASP A O 1
ATOM 718 N N . ARG A 1 96 ? 11.260 0.988 -11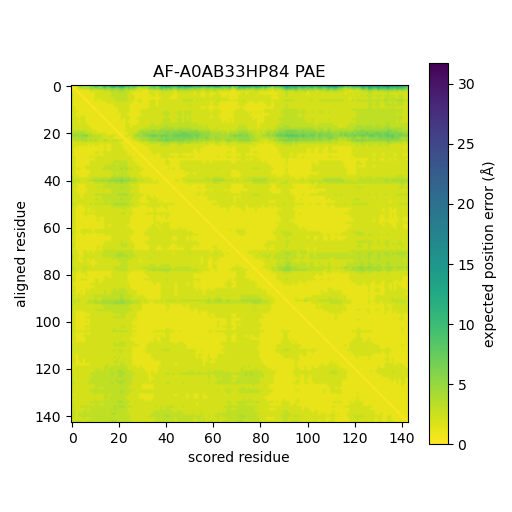.355 1.00 98.69 96 ARG A N 1
ATOM 719 C CA . ARG A 1 96 ? 11.949 0.178 -10.329 1.00 98.69 96 ARG A CA 1
ATOM 720 C C . ARG A 1 96 ? 11.375 0.358 -8.919 1.00 98.69 96 ARG A C 1
ATOM 722 O O . ARG A 1 96 ? 11.332 -0.603 -8.156 1.00 98.69 96 ARG A O 1
ATOM 729 N N . LEU A 1 97 ? 10.935 1.566 -8.557 1.00 98.81 97 LEU A N 1
ATOM 730 C CA . LEU A 1 97 ? 10.310 1.827 -7.258 1.00 98.81 97 LEU A CA 1
ATOM 731 C C . LEU A 1 97 ? 8.876 1.306 -7.190 1.00 98.81 97 LEU A C 1
ATOM 733 O O . LEU A 1 97 ? 8.415 0.954 -6.111 1.00 98.81 97 LEU A O 1
ATOM 737 N N . GLU A 1 98 ? 8.183 1.227 -8.323 1.00 98.94 98 GLU A N 1
ATOM 738 C CA . GLU A 1 98 ? 6.835 0.660 -8.409 1.00 98.94 98 GLU A CA 1
ATOM 739 C C . GLU A 1 98 ? 6.896 -0.862 -8.318 1.00 98.94 98 GLU A C 1
ATOM 741 O O . GLU A 1 98 ? 6.117 -1.440 -7.571 1.00 98.94 98 GLU A O 1
ATOM 746 N N . LEU A 1 99 ? 7.872 -1.508 -8.968 1.00 98.94 99 LEU A N 1
ATOM 747 C CA . LEU A 1 99 ? 8.119 -2.943 -8.801 1.00 98.94 99 LEU A CA 1
ATOM 748 C C . LEU A 1 99 ? 8.500 -3.281 -7.351 1.00 98.94 99 LEU A C 1
ATOM 750 O O . LEU A 1 99 ? 7.933 -4.200 -6.767 1.00 98.94 99 LEU A O 1
ATOM 754 N N . LYS A 1 100 ? 9.380 -2.479 -6.734 1.00 98.88 100 LYS A N 1
ATOM 755 C CA . LYS A 1 100 ? 9.707 -2.586 -5.302 1.00 98.88 100 LYS A CA 1
ATOM 756 C C . LYS A 1 100 ? 8.472 -2.401 -4.411 1.00 98.88 100 LYS A C 1
ATOM 758 O O . LYS A 1 100 ? 8.314 -3.101 -3.414 1.00 98.88 100 LYS A O 1
ATOM 763 N N . ALA A 1 101 ? 7.591 -1.458 -4.750 1.00 98.88 101 ALA A N 1
ATOM 764 C CA . ALA A 1 101 ? 6.341 -1.259 -4.026 1.00 98.88 101 ALA A CA 1
ATOM 765 C C . ALA A 1 101 ? 5.387 -2.451 -4.201 1.00 98.88 101 ALA A C 1
ATOM 767 O O . ALA A 1 101 ? 4.779 -2.861 -3.218 1.00 98.88 101 ALA A O 1
ATOM 768 N N . LEU A 1 102 ? 5.273 -3.030 -5.403 1.00 98.94 102 LEU A N 1
ATOM 769 C CA . LEU A 1 102 ? 4.479 -4.241 -5.651 1.00 98.94 102 LEU A CA 1
ATOM 770 C C . LEU A 1 102 ? 4.986 -5.421 -4.813 1.00 98.94 102 LEU A C 1
ATOM 772 O O . LEU A 1 102 ? 4.170 -6.098 -4.197 1.00 98.94 102 LEU A O 1
ATOM 776 N N . GLU A 1 103 ? 6.302 -5.618 -4.718 1.00 98.94 103 GLU A N 1
ATOM 777 C CA . GLU A 1 103 ? 6.912 -6.642 -3.856 1.00 98.94 103 GLU A CA 1
ATOM 778 C C . GLU A 1 103 ? 6.565 -6.416 -2.375 1.00 98.94 103 GLU A C 1
ATOM 780 O O . GLU A 1 103 ? 6.048 -7.312 -1.707 1.00 98.94 103 GLU A O 1
ATOM 785 N N . ALA A 1 104 ? 6.774 -5.199 -1.858 1.00 98.88 104 ALA A N 1
ATOM 786 C CA . ALA A 1 104 ? 6.460 -4.878 -0.465 1.00 98.88 104 ALA A CA 1
ATOM 787 C C . ALA A 1 104 ? 4.969 -5.090 -0.151 1.00 98.88 104 ALA A C 1
ATOM 789 O O . ALA A 1 104 ? 4.620 -5.687 0.867 1.00 98.88 104 ALA A O 1
ATOM 790 N N . VAL A 1 105 ? 4.085 -4.642 -1.046 1.00 98.62 105 VAL A N 1
ATOM 791 C CA . VAL A 1 105 ? 2.631 -4.809 -0.923 1.00 98.62 105 VAL A CA 1
ATOM 792 C C . VAL A 1 105 ? 2.214 -6.274 -0.998 1.00 98.62 105 VAL A C 1
ATOM 794 O O . VAL A 1 105 ? 1.342 -6.685 -0.230 1.00 98.62 105 VAL A O 1
ATOM 797 N N . ALA A 1 106 ? 2.841 -7.065 -1.870 1.00 98.88 106 ALA A N 1
ATOM 798 C CA . ALA A 1 106 ? 2.597 -8.497 -1.968 1.00 98.88 106 ALA A CA 1
ATOM 799 C C . ALA A 1 106 ? 2.919 -9.203 -0.650 1.00 98.88 106 ALA A C 1
ATOM 801 O O . ALA A 1 106 ? 2.057 -9.883 -0.093 1.00 98.88 106 ALA A O 1
ATOM 802 N N . ILE A 1 107 ? 4.115 -8.966 -0.102 1.00 98.88 107 ILE A N 1
ATOM 803 C CA . ILE A 1 107 ? 4.535 -9.557 1.173 1.00 98.88 107 ILE A CA 1
ATOM 804 C C . ILE A 1 107 ? 3.584 -9.124 2.297 1.00 98.88 107 ILE A C 1
ATOM 806 O O . ILE A 1 107 ? 3.129 -9.964 3.068 1.00 98.88 107 ILE A O 1
ATOM 810 N N . THR A 1 108 ? 3.211 -7.842 2.383 1.00 98.94 108 THR A N 1
ATOM 811 C CA . THR A 1 108 ? 2.242 -7.377 3.393 1.00 98.94 108 THR A CA 1
ATOM 812 C C . THR A 1 108 ? 0.875 -8.054 3.241 1.00 98.94 108 THR A C 1
ATOM 814 O O . THR A 1 108 ? 0.273 -8.435 4.247 1.00 98.94 108 THR A O 1
ATOM 817 N N . SER A 1 109 ? 0.378 -8.238 2.015 1.00 98.88 109 SER A N 1
ATOM 818 C CA . SER A 1 109 ? -0.902 -8.914 1.758 1.00 98.88 109 SER A CA 1
ATOM 819 C C . SER A 1 109 ? -0.861 -10.384 2.164 1.00 98.88 109 SER A C 1
ATOM 821 O O . SER A 1 109 ? -1.787 -10.854 2.821 1.00 98.88 109 SER A O 1
ATOM 823 N N . ILE A 1 110 ? 0.226 -11.090 1.847 1.00 98.81 110 ILE A N 1
ATOM 824 C CA . ILE A 1 110 ? 0.430 -12.493 2.230 1.00 98.81 110 ILE A CA 1
ATOM 825 C C . ILE A 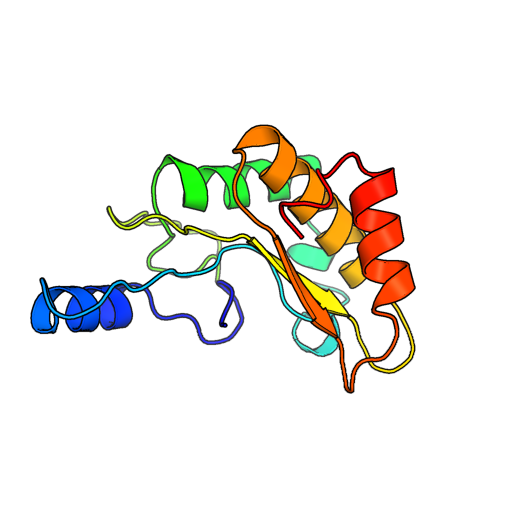1 110 ? 0.490 -12.628 3.755 1.00 98.81 110 ILE A C 1
ATOM 827 O O . ILE A 1 110 ? -0.197 -13.478 4.317 1.00 98.81 110 ILE A O 1
ATOM 831 N N . THR A 1 111 ? 1.251 -11.760 4.426 1.00 98.75 111 THR A N 1
ATOM 832 C CA . THR A 1 111 ? 1.424 -11.788 5.887 1.00 98.75 111 THR A CA 1
ATOM 833 C C . THR A 1 111 ? 0.120 -11.515 6.636 1.00 98.75 111 THR A C 1
ATOM 835 O O . THR A 1 111 ? -0.166 -12.180 7.625 1.00 98.75 111 THR A O 1
ATOM 838 N N . THR A 1 112 ? -0.681 -10.554 6.170 1.00 98.75 112 THR A N 1
ATOM 839 C CA . THR A 1 112 ? -1.852 -10.050 6.919 1.00 98.75 112 THR A CA 1
ATOM 840 C C . THR A 1 112 ? -3.197 -10.565 6.401 1.00 98.75 112 THR A C 1
ATOM 842 O O . THR A 1 112 ? -4.231 -10.398 7.046 1.00 98.75 112 THR A O 1
ATOM 845 N N . GLY A 1 113 ? -3.230 -11.129 5.193 1.00 98.62 113 GLY A N 1
ATOM 846 C CA . GLY A 1 113 ? -4.457 -11.470 4.469 1.00 98.62 113 GLY A CA 1
ATOM 847 C C . GLY A 1 113 ? -5.245 -10.266 3.926 1.00 98.62 113 GLY A C 1
ATOM 848 O O . GLY A 1 113 ? -6.347 -10.455 3.382 1.00 98.62 113 GLY A O 1
ATOM 849 N N . ALA A 1 114 ? -4.732 -9.037 4.069 1.00 98.69 114 ALA A N 1
ATOM 850 C CA . ALA A 1 114 ? -5.391 -7.825 3.587 1.00 98.69 114 ALA A CA 1
ATOM 851 C C . ALA A 1 114 ? -5.406 -7.754 2.046 1.00 98.69 114 ALA A C 1
ATOM 853 O O . ALA A 1 114 ? -4.456 -8.200 1.399 1.00 98.69 114 ALA A O 1
ATOM 854 N N . PRO A 1 115 ? -6.475 -7.207 1.436 1.00 98.81 115 PRO A N 1
ATOM 855 C CA . PRO A 1 115 ? -6.537 -7.016 -0.007 1.00 98.81 115 PRO A CA 1
ATOM 856 C C . PRO A 1 115 ? -5.529 -5.966 -0.495 1.00 98.81 115 PRO A C 1
ATOM 858 O O . PRO A 1 115 ? -5.112 -5.075 0.251 1.00 98.81 115 PRO A O 1
ATOM 861 N N . VAL A 1 116 ? -5.185 -6.065 -1.772 1.00 98.81 116 VAL A N 1
ATOM 862 C CA . VAL A 1 116 ? -4.338 -5.151 -2.531 1.00 98.81 116 VAL A CA 1
ATOM 863 C C . VAL A 1 116 ? -5.211 -4.366 -3.506 1.00 98.81 116 VAL A C 1
ATOM 865 O O . VAL A 1 116 ? -6.198 -4.876 -4.013 1.00 98.81 116 VAL A O 1
ATOM 868 N N . LEU A 1 117 ? -4.856 -3.110 -3.761 1.00 98.75 117 LEU A N 1
ATOM 869 C CA . LEU A 1 117 ? -5.388 -2.320 -4.867 1.00 98.75 117 LEU A CA 1
ATOM 870 C C . LEU A 1 117 ? -4.230 -1.645 -5.592 1.00 98.75 117 LEU A C 1
ATOM 872 O O . LEU A 1 117 ? -3.424 -0.941 -4.975 1.00 98.75 117 LEU A O 1
ATOM 876 N N . VAL A 1 118 ? -4.181 -1.791 -6.915 1.00 98.62 118 VAL A N 1
ATOM 877 C CA . VAL A 1 118 ? -3.163 -1.146 -7.751 1.00 98.62 118 VAL A CA 1
ATOM 878 C C . VAL A 1 118 ? -3.788 -0.026 -8.574 1.00 98.62 118 VAL A C 1
ATOM 880 O O . VAL A 1 118 ? -4.697 -0.240 -9.371 1.00 98.62 118 VAL A O 1
ATOM 883 N N . HIS A 1 119 ? -3.284 1.196 -8.400 1.00 98.75 119 HIS A N 1
ATOM 884 C CA . HIS A 1 119 ? -3.536 2.278 -9.354 1.00 98.75 119 HIS A CA 1
ATOM 885 C C . HIS A 1 119 ? -2.754 2.014 -10.641 1.00 98.75 119 HIS A C 1
ATOM 887 O O . HIS A 1 119 ? -1.535 1.892 -10.578 1.00 98.75 119 HIS A O 1
ATOM 893 N N . THR A 1 120 ? -3.404 2.042 -11.799 1.00 98.69 120 THR A N 1
ATOM 894 C CA . THR A 1 120 ? -2.720 2.017 -13.100 1.00 98.69 120 THR A CA 1
ATOM 895 C C . THR A 1 120 ? -2.918 3.346 -13.816 1.00 98.69 120 THR A C 1
ATOM 897 O O . THR A 1 120 ? -4.032 3.868 -13.930 1.00 98.69 120 THR A O 1
ATOM 900 N N . GLN A 1 121 ? -1.833 3.961 -14.285 1.00 98.69 121 GLN A N 1
ATOM 901 C CA . GLN A 1 121 ? -1.945 5.236 -14.986 1.00 98.69 121 GLN A CA 1
ATOM 902 C C . GLN A 1 121 ? -2.594 5.023 -16.357 1.00 98.69 121 GLN A C 1
ATOM 904 O O . GLN A 1 121 ? -2.029 4.364 -17.219 1.00 98.69 121 GLN A O 1
ATOM 909 N N . LEU A 1 122 ? -3.780 5.605 -16.561 1.00 98.38 122 LEU A N 1
ATOM 910 C CA . LEU A 1 122 ? -4.569 5.443 -17.792 1.00 98.38 122 LEU A CA 1
ATOM 911 C C . LEU A 1 122 ? -4.842 3.970 -18.164 1.00 98.38 122 LEU A C 1
ATOM 913 O O . LEU A 1 122 ? -5.014 3.652 -19.335 1.00 98.38 122 LEU A O 1
ATOM 917 N N . GLY A 1 123 ? -4.872 3.065 -17.180 1.00 98.50 123 GLY A N 1
ATOM 918 C CA . GLY A 1 123 ? -5.149 1.644 -17.411 1.00 98.50 123 GLY A CA 1
ATOM 919 C C . GLY A 1 123 ? -3.985 0.833 -17.992 1.00 98.50 123 GLY A C 1
ATOM 920 O O . GLY A 1 123 ? -4.134 -0.370 -18.187 1.00 98.50 123 GLY A O 1
ATOM 921 N N . THR A 1 124 ? -2.825 1.442 -18.254 1.00 98.75 124 THR A N 1
ATOM 922 C CA . THR A 1 124 ? -1.660 0.719 -18.786 1.00 98.75 124 THR A CA 1
ATOM 923 C C . THR A 1 124 ? -0.987 -0.138 -17.715 1.00 98.75 124 THR A C 1
ATOM 925 O O . THR A 1 124 ? -1.027 0.207 -16.534 1.00 98.75 124 THR A O 1
ATOM 928 N N . MET A 1 125 ? -0.303 -1.204 -18.129 1.00 98.69 125 MET A N 1
ATOM 929 C CA . MET A 1 125 ? 0.438 -2.124 -17.252 1.00 98.69 125 MET A CA 1
ATOM 930 C C . MET A 1 125 ? -0.425 -2.917 -16.253 1.00 98.69 125 MET A C 1
ATOM 932 O O . MET A 1 125 ? 0.085 -3.419 -15.253 1.00 98.69 125 MET A O 1
ATOM 936 N N . ALA A 1 126 ? -1.745 -2.993 -16.465 1.00 98.69 126 ALA A N 1
ATOM 937 C CA . ALA A 1 126 ? -2.651 -3.672 -15.537 1.00 98.69 126 ALA A CA 1
ATOM 938 C C . ALA A 1 126 ? -2.389 -5.182 -15.467 1.00 98.69 126 ALA A C 1
ATOM 940 O O . ALA A 1 126 ? -2.335 -5.742 -14.374 1.00 98.69 126 ALA A O 1
ATOM 941 N N . TYR A 1 127 ? -2.193 -5.824 -16.622 1.00 98.62 127 TYR A N 1
ATOM 942 C CA . TYR A 1 127 ? -1.898 -7.253 -16.697 1.00 98.62 127 TYR A CA 1
ATOM 943 C C . TYR A 1 127 ? -0.564 -7.573 -16.014 1.00 98.62 127 TYR A C 1
ATOM 945 O O . TYR A 1 127 ? -0.496 -8.458 -15.168 1.00 98.62 127 TYR A O 1
ATOM 953 N N . GLU A 1 128 ? 0.474 -6.798 -16.314 1.00 98.81 128 GLU A N 1
ATOM 954 C CA . GLU A 1 128 ? 1.825 -6.972 -15.787 1.00 98.81 128 GLU A CA 1
ATOM 955 C C . GLU A 1 128 ? 1.872 -6.742 -14.274 1.00 98.81 128 GLU A C 1
ATOM 957 O O . GLU A 1 128 ? 2.505 -7.510 -13.555 1.00 98.81 128 GLU A O 1
ATOM 962 N N . ALA A 1 129 ? 1.165 -5.727 -13.764 1.00 98.75 129 ALA A N 1
ATOM 963 C CA . ALA A 1 129 ? 1.081 -5.483 -12.326 1.00 98.75 129 ALA A CA 1
ATOM 964 C C . ALA A 1 129 ? 0.403 -6.645 -11.583 1.00 98.75 129 ALA A C 1
ATOM 966 O O . ALA A 1 129 ? 0.892 -7.065 -10.533 1.00 98.75 129 ALA A O 1
ATOM 967 N N . VAL A 1 130 ? -0.693 -7.186 -12.130 1.00 98.56 130 VAL A N 1
ATOM 968 C CA . VAL A 1 130 ? -1.361 -8.370 -11.568 1.00 98.56 130 VAL A CA 1
ATOM 969 C C . VAL A 1 130 ? -0.442 -9.587 -11.643 1.00 98.56 130 VAL A C 1
ATOM 971 O O . VAL A 1 130 ? -0.305 -10.290 -10.646 1.00 98.56 130 VAL A O 1
ATOM 974 N N . GLN A 1 131 ? 0.227 -9.811 -12.777 1.00 98.81 131 GLN A N 1
ATOM 975 C CA . GLN A 1 131 ? 1.132 -10.944 -12.950 1.00 98.81 131 GLN A CA 1
ATOM 976 C C . GLN A 1 131 ? 2.283 -10.901 -11.940 1.00 98.81 131 GLN A C 1
ATOM 978 O O . GLN A 1 131 ? 2.522 -11.896 -11.268 1.00 98.81 131 GLN A O 1
ATOM 983 N N . HIS A 1 132 ? 2.916 -9.742 -11.732 1.00 98.88 132 HIS A N 1
ATOM 984 C CA . HIS A 1 132 ? 3.949 -9.590 -10.704 1.00 98.88 132 HIS A CA 1
ATOM 985 C C . HIS A 1 132 ? 3.437 -9.920 -9.298 1.00 98.88 132 HIS A C 1
ATOM 987 O O . HIS A 1 132 ? 4.109 -10.631 -8.558 1.00 98.88 132 HIS A O 1
ATOM 993 N N . LEU A 1 133 ? 2.250 -9.439 -8.916 1.00 98.88 133 LEU A N 1
ATOM 994 C CA . LEU A 1 133 ? 1.672 -9.755 -7.604 1.00 98.88 133 LEU A CA 1
ATOM 995 C C . LEU A 1 133 ? 1.394 -11.257 -7.444 1.00 98.88 133 LEU A C 1
ATOM 997 O O . LEU A 1 133 ? 1.646 -11.808 -6.373 1.00 98.88 133 LEU A O 1
ATOM 1001 N N . ILE A 1 134 ? 0.911 -11.922 -8.495 1.00 98.81 134 ILE A N 1
ATOM 1002 C CA . ILE A 1 134 ? 0.699 -13.376 -8.501 1.00 98.81 134 ILE A CA 1
ATOM 1003 C C . ILE A 1 134 ? 2.032 -14.118 -8.382 1.00 98.81 134 ILE A C 1
ATOM 1005 O O . ILE A 1 134 ? 2.134 -15.039 -7.574 1.00 98.81 134 ILE A O 1
ATOM 1009 N N . ASP A 1 135 ? 3.057 -13.695 -9.121 1.00 98.75 135 ASP A N 1
ATOM 1010 C CA . ASP A 1 135 ? 4.394 -14.300 -9.090 1.00 98.75 135 ASP A CA 1
ATOM 1011 C C . ASP A 1 135 ? 5.067 -14.127 -7.717 1.00 98.75 135 ASP A C 1
ATOM 1013 O O . ASP A 1 135 ? 5.774 -15.021 -7.254 1.00 98.75 135 ASP A O 1
ATOM 1017 N N . PHE A 1 136 ? 4.793 -13.020 -7.015 1.00 98.75 136 PHE A N 1
ATOM 1018 C CA . PHE A 1 136 ? 5.190 -12.827 -5.615 1.00 98.75 136 PHE A CA 1
ATOM 1019 C C . PHE A 1 136 ? 4.373 -13.667 -4.616 1.00 98.75 136 PHE A C 1
ATOM 1021 O O . PHE A 1 136 ? 4.725 -13.722 -3.438 1.00 98.75 136 PHE A O 1
ATOM 1028 N N . GLY A 1 137 ? 3.300 -14.331 -5.057 1.00 98.62 137 GLY A N 1
ATOM 1029 C CA . GLY A 1 137 ? 2.497 -15.256 -4.253 1.00 98.62 137 GLY A CA 1
ATOM 1030 C C . GLY A 1 137 ? 1.180 -14.691 -3.716 1.00 98.62 137 GLY A C 1
ATOM 1031 O O . GLY A 1 137 ? 0.544 -15.330 -2.875 1.00 98.62 137 GLY A O 1
ATOM 1032 N N . VAL A 1 138 ? 0.738 -13.511 -4.164 1.00 98.69 138 VAL A N 1
ATOM 1033 C CA . VAL A 1 138 ? -0.550 -12.942 -3.733 1.00 98.69 138 VAL A CA 1
ATOM 1034 C C . VAL A 1 138 ? -1.702 -13.761 -4.308 1.00 98.69 138 VAL A C 1
ATOM 1036 O O . VAL A 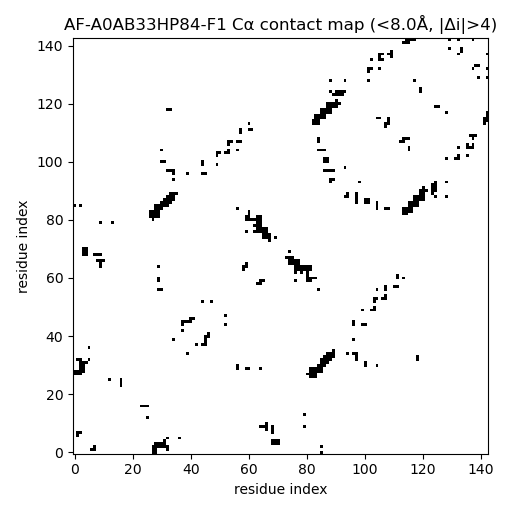1 138 ? -1.734 -14.088 -5.492 1.00 98.69 138 VAL A O 1
ATOM 1039 N N . ASN A 1 139 ? -2.704 -14.052 -3.477 1.00 98.38 139 ASN A N 1
ATOM 1040 C CA . ASN A 1 139 ? -3.941 -14.679 -3.935 1.00 98.38 139 ASN A CA 1
ATOM 1041 C C . ASN A 1 139 ? -4.658 -13.761 -4.954 1.00 98.38 139 ASN A C 1
ATOM 1043 O O . ASN A 1 139 ? -5.073 -12.668 -4.565 1.00 98.38 139 ASN A O 1
ATOM 1047 N N . PRO A 1 140 ? -4.923 -14.202 -6.201 1.00 98.12 140 PRO A N 1
ATOM 1048 C CA . PRO A 1 140 ? -5.596 -13.377 -7.209 1.00 98.12 140 PRO A CA 1
ATOM 1049 C C . PRO A 1 140 ? -6.976 -12.849 -6.791 1.00 98.12 140 PRO A C 1
ATOM 1051 O O . PRO A 1 140 ? -7.444 -11.850 -7.319 1.00 98.12 140 PRO A O 1
ATOM 1054 N N . ARG A 1 141 ? -7.652 -13.493 -5.829 1.00 98.25 141 ARG A N 1
ATOM 1055 C CA . ARG A 1 141 ? -8.939 -13.032 -5.271 1.00 98.25 141 ARG A CA 1
ATOM 1056 C C . ARG A 1 141 ? -8.803 -11.859 -4.292 1.00 98.25 141 ARG A C 1
ATOM 1058 O O . ARG A 1 141 ? -9.806 -11.432 -3.722 1.00 98.25 141 ARG A O 1
ATOM 1065 N N . LYS A 1 142 ? -7.581 -11.393 -4.043 1.00 97.94 142 LYS A N 1
ATOM 1066 C CA . LYS A 1 142 ? -7.245 -10.285 -3.144 1.00 97.94 142 LYS A CA 1
ATOM 1067 C C . LYS A 1 142 ? -6.643 -9.085 -3.880 1.00 97.94 142 LYS A C 1
ATOM 1069 O O . LYS A 1 142 ? -6.311 -8.132 -3.188 1.00 97.94 142 LYS A O 1
ATOM 1074 N N . ILE A 1 143 ? -6.492 -9.136 -5.205 1.00 97.25 143 ILE A N 1
ATOM 1075 C CA . ILE A 1 143 ? -5.925 -8.065 -6.047 1.00 97.25 143 ILE A CA 1
ATOM 1076 C C . ILE A 1 143 ? -7.053 -7.257 -6.694 1.00 97.25 143 ILE A C 1
ATOM 1078 O O . ILE A 1 143 ? -8.063 -7.888 -7.081 1.00 97.25 143 ILE A O 1
#

Secondary structure (DSSP, 8-state):
---TTTT--HHHHHHHHHHTTTT-----EEE---GGGS-TTTSHHHHS-HHHHHHHHHHHHHT--BTTTTSSS---B-SPPP-EEEEEE-SS---HHHHHHHHHHHHHHHHH---EEEEEGGGTTHHHHHHHHHHTT--GGG-

Nearest PDB structures (foldseek):
  3msr-assembly1_A  TM=9.993E-01  e=1.844E-20  Mycoplasmopsis synoviae 53
  3tn6-assembly1_A  TM=8.839E-01  e=9.864E-09  Geobacillus kaustophilus HTA426
  3tn6-assembly1_B  TM=8.836E-01  e=2.294E-08  Geobacillus kaustophilus HTA426
  4h9t-assembly1_B  TM=8.614E-01  e=2.014E-08  Geobacillus kaustophilus HTA426
  3tn5-assembly1_B  TM=8.438E-01  e=2.014E-08  Geobacillus kaustophilus HTA426

Mean predicted aligned error: 1.99 Å